Protein AF-A0A524RNI8-F1 (afdb_monomer)

Structure (mmCIF, N/CA/C/O backbone):
data_AF-A0A524RNI8-F1
#
_entry.id   AF-A0A524RNI8-F1
#
loop_
_atom_site.group_PDB
_atom_site.id
_atom_site.type_symbol
_atom_site.label_atom_id
_atom_site.label_alt_id
_atom_site.label_comp_id
_atom_site.label_asym_id
_atom_site.label_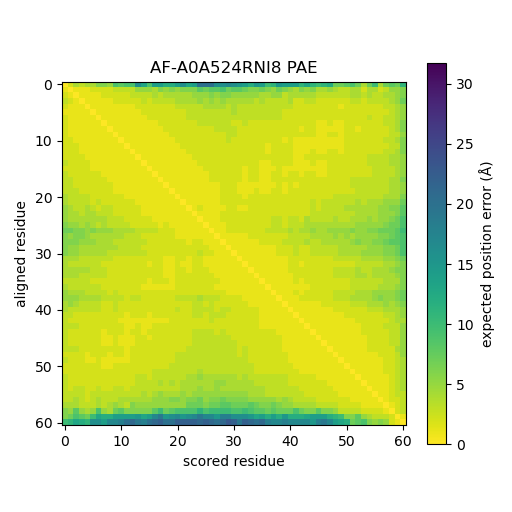entity_id
_atom_site.label_seq_id
_atom_site.pdbx_PDB_ins_code
_atom_site.Cartn_x
_atom_site.Cartn_y
_atom_site.Cartn_z
_atom_site.occupancy
_atom_site.B_iso_or_equiv
_atom_site.auth_seq_id
_atom_site.auth_comp_id
_atom_site.auth_asym_id
_atom_site.auth_atom_id
_atom_site.pdbx_PDB_model_num
ATOM 1 N N . MET A 1 1 ? -9.747 4.970 17.571 1.00 77.44 1 MET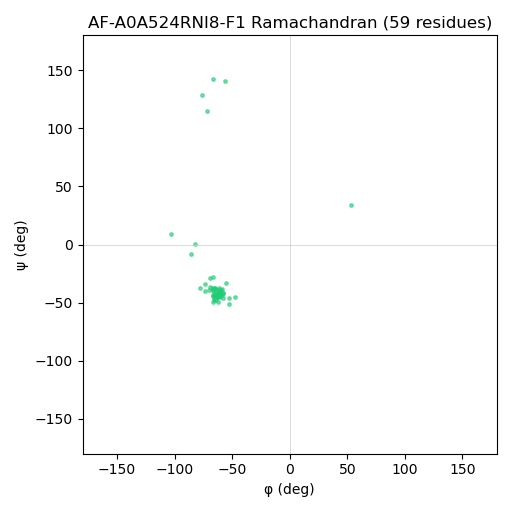 A N 1
ATOM 2 C CA . MET A 1 1 ? -9.857 4.144 16.348 1.00 77.44 1 MET A CA 1
ATOM 3 C C . MET A 1 1 ? -9.436 4.908 15.098 1.00 77.44 1 MET A C 1
ATOM 5 O O . MET A 1 1 ? -8.584 4.397 14.387 1.00 77.44 1 MET A O 1
ATOM 9 N N . GLN A 1 2 ? -9.924 6.137 14.875 1.00 88.06 2 GLN A N 1
ATOM 10 C CA . GLN A 1 2 ? -9.545 6.950 13.706 1.00 88.06 2 GLN A CA 1
ATOM 11 C C . GLN A 1 2 ? -8.025 7.113 13.522 1.00 88.06 2 GLN A C 1
ATOM 13 O O . GLN A 1 2 ? -7.501 6.775 12.470 1.00 88.06 2 GLN A O 1
ATOM 18 N N . GLN A 1 3 ? -7.302 7.521 14.571 1.00 91.62 3 GLN A N 1
ATOM 19 C CA . GLN A 1 3 ? -5.847 7.704 14.497 1.00 91.62 3 GLN A CA 1
ATOM 20 C C . GLN A 1 3 ? -5.098 6.422 14.087 1.00 91.62 3 GLN A C 1
ATOM 22 O O . GLN A 1 3 ? -4.215 6.474 13.241 1.00 91.62 3 GLN A O 1
ATOM 27 N N . ALA A 1 4 ? -5.488 5.261 14.626 1.00 90.69 4 ALA A N 1
ATOM 28 C CA . ALA A 1 4 ? -4.872 3.982 14.267 1.00 90.69 4 ALA A CA 1
ATOM 29 C C . ALA A 1 4 ? -5.119 3.616 12.791 1.00 90.69 4 ALA A C 1
ATOM 31 O O . ALA A 1 4 ? -4.229 3.094 12.123 1.00 90.69 4 ALA A O 1
ATOM 32 N N . ARG A 1 5 ? -6.312 3.925 12.265 1.00 94.50 5 ARG A N 1
ATOM 33 C CA . ARG A 1 5 ? -6.638 3.754 10.843 1.00 94.50 5 ARG A CA 1
ATOM 34 C C . ARG A 1 5 ? -5.785 4.672 9.969 1.00 94.50 5 ARG A C 1
ATOM 36 O O . ARG A 1 5 ? -5.276 4.223 8.948 1.00 94.50 5 ARG A O 1
ATOM 43 N N . ASP A 1 6 ? -5.597 5.922 10.375 1.00 95.94 6 ASP A N 1
ATOM 44 C CA . ASP A 1 6 ? -4.816 6.894 9.604 1.00 95.94 6 ASP A CA 1
ATOM 45 C C . ASP A 1 6 ? -3.315 6.563 9.606 1.00 95.94 6 ASP A C 1
ATOM 47 O O . ASP A 1 6 ? -2.662 6.643 8.565 1.00 95.94 6 ASP A O 1
ATOM 51 N N . GLU A 1 7 ? -2.771 6.107 10.737 1.00 96.12 7 GLU A N 1
ATOM 52 C CA . GLU A 1 7 ? -1.393 5.606 10.827 1.00 96.12 7 GLU A CA 1
ATOM 53 C C . GLU A 1 7 ? -1.180 4.376 9.931 1.00 96.12 7 GLU A C 1
ATOM 55 O O . GLU A 1 7 ? -0.190 4.301 9.196 1.00 96.12 7 GLU A O 1
ATOM 60 N N . LEU A 1 8 ? -2.133 3.439 9.933 1.00 96.81 8 LEU A N 1
ATOM 61 C CA . LEU A 1 8 ? -2.076 2.243 9.097 1.00 96.81 8 LEU A CA 1
ATOM 62 C C . LEU A 1 8 ? -2.215 2.571 7.599 1.00 96.81 8 LEU A C 1
ATOM 64 O O . LEU A 1 8 ? -1.515 1.984 6.774 1.00 96.81 8 LEU A O 1
ATOM 68 N N . ALA A 1 9 ? -3.054 3.545 7.241 1.00 97.38 9 ALA A N 1
ATOM 69 C CA . ALA A 1 9 ? -3.195 4.019 5.864 1.00 97.38 9 ALA A CA 1
ATOM 70 C C . ALA A 1 9 ? -1.910 4.706 5.374 1.00 97.38 9 ALA A C 1
ATOM 72 O O . ALA A 1 9 ? -1.419 4.417 4.283 1.00 97.38 9 ALA A O 1
ATOM 73 N N . ALA A 1 10 ? -1.296 5.547 6.212 1.00 98.06 10 ALA A N 1
ATOM 74 C CA . ALA A 1 10 ? -0.015 6.168 5.893 1.00 98.06 10 ALA A CA 1
ATOM 75 C C . ALA A 1 10 ? 1.100 5.125 5.704 1.00 98.06 10 ALA A C 1
ATOM 77 O O . ALA A 1 10 ? 1.959 5.279 4.832 1.00 98.06 10 ALA A O 1
ATOM 78 N N . TYR A 1 11 ? 1.094 4.055 6.504 1.00 97.81 11 TYR A N 1
ATOM 79 C CA . TYR A 1 11 ? 2.016 2.936 6.331 1.00 97.81 11 TYR A CA 1
ATOM 80 C C . TYR A 1 11 ? 1.793 2.205 4.998 1.00 97.81 11 TYR A C 1
ATOM 82 O O . TYR A 1 11 ? 2.748 2.007 4.243 1.00 97.81 11 TYR A O 1
ATOM 90 N N . ARG A 1 12 ? 0.536 1.886 4.669 1.00 98.00 12 ARG A N 1
ATOM 91 C CA . ARG A 1 12 ? 0.141 1.267 3.397 1.00 98.00 12 ARG A CA 1
ATOM 92 C C . ARG A 1 12 ? 0.666 2.051 2.195 1.00 98.00 12 ARG A C 1
ATOM 94 O O . ARG A 1 12 ? 1.222 1.467 1.265 1.00 98.00 12 ARG A O 1
ATOM 101 N N . ASP A 1 13 ? 0.513 3.371 2.216 1.00 98.12 13 ASP A N 1
ATOM 102 C CA . ASP A 1 13 ? 0.921 4.227 1.101 1.00 98.12 13 ASP A CA 1
ATOM 103 C C . ASP A 1 13 ? 2.441 4.308 0.944 1.00 98.12 13 ASP A C 1
ATOM 105 O O . ASP A 1 13 ? 2.943 4.290 -0.183 1.00 98.12 13 ASP A O 1
ATOM 109 N N . ARG A 1 14 ? 3.192 4.321 2.054 1.00 98.12 14 ARG A N 1
ATOM 110 C CA . ARG A 1 14 ? 4.662 4.231 2.016 1.00 98.12 14 ARG A CA 1
ATOM 111 C C . ARG A 1 14 ? 5.120 2.907 1.416 1.00 98.12 14 ARG A C 1
ATOM 113 O O . ARG A 1 14 ? 5.957 2.916 0.519 1.00 98.12 14 ARG A O 1
ATOM 120 N N . LEU A 1 15 ? 4.520 1.792 1.832 1.00 97.81 15 LEU A N 1
ATOM 121 C CA . LEU A 1 15 ? 4.848 0.470 1.301 1.00 97.81 15 LEU A CA 1
ATOM 122 C C . LEU A 1 15 ? 4.569 0.375 -0.208 1.00 97.81 15 LEU A C 1
ATOM 124 O O . LEU A 1 15 ? 5.405 -0.106 -0.974 1.00 97.81 15 LEU A O 1
ATOM 128 N N . ALA A 1 16 ? 3.425 0.888 -0.666 1.00 97.94 16 ALA A N 1
ATOM 129 C CA . ALA A 1 16 ? 3.113 0.942 -2.092 1.00 97.94 16 ALA A CA 1
ATOM 130 C C . ALA A 1 16 ? 4.114 1.820 -2.867 1.00 97.94 16 ALA A C 1
ATOM 132 O O . ALA A 1 16 ? 4.577 1.435 -3.945 1.0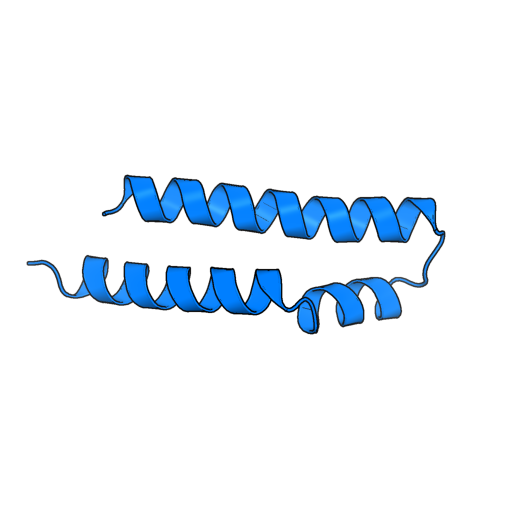0 97.94 16 ALA A O 1
ATOM 133 N N . ALA A 1 17 ? 4.490 2.977 -2.313 1.00 98.25 17 ALA A N 1
ATOM 134 C CA . ALA A 1 17 ? 5.499 3.849 -2.907 1.00 98.25 17 ALA A CA 1
ATOM 135 C C . ALA A 1 17 ? 6.866 3.155 -3.007 1.00 98.25 17 ALA A C 1
ATOM 137 O O . ALA A 1 17 ? 7.512 3.242 -4.052 1.00 98.25 17 ALA A O 1
ATOM 138 N N . ASP A 1 18 ? 7.276 2.406 -1.985 1.00 97.56 18 ASP A N 1
ATOM 139 C CA . ASP A 1 18 ? 8.533 1.655 -1.985 1.00 97.56 18 ASP A CA 1
ATOM 140 C C . ASP A 1 18 ? 8.559 0.580 -3.078 1.00 97.56 18 ASP A C 1
ATOM 142 O O . ASP A 1 18 ? 9.555 0.454 -3.797 1.00 97.56 18 ASP A O 1
ATOM 146 N N . VAL A 1 19 ? 7.450 -0.140 -3.287 1.00 96.94 19 VAL A N 1
ATOM 147 C CA . VAL A 1 19 ? 7.313 -1.108 -4.392 1.00 96.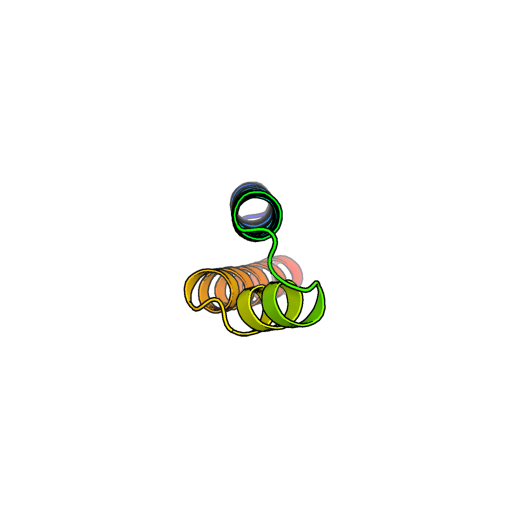94 19 VAL A CA 1
ATOM 148 C C . VAL A 1 19 ? 7.468 -0.416 -5.751 1.00 96.94 19 VAL A C 1
ATOM 150 O O . VAL A 1 19 ? 8.156 -0.933 -6.638 1.00 96.94 19 VAL A O 1
ATOM 153 N N . VAL A 1 20 ? 6.879 0.771 -5.922 1.00 97.62 20 VAL A N 1
ATOM 154 C CA . VAL A 1 20 ? 7.004 1.559 -7.159 1.00 97.62 20 VAL A CA 1
ATOM 155 C C . VAL A 1 20 ? 8.438 2.043 -7.366 1.00 97.62 20 VAL A C 1
ATOM 157 O O . VAL A 1 20 ? 8.997 1.843 -8.446 1.00 97.62 20 VAL A O 1
ATOM 160 N N . VAL A 1 21 ? 9.054 2.640 -6.344 1.00 97.94 21 VAL A N 1
ATOM 161 C CA . VAL A 1 21 ? 10.436 3.138 -6.389 1.00 97.94 21 VAL A CA 1
ATOM 162 C C . VAL A 1 21 ? 11.407 1.997 -6.681 1.00 97.94 21 VAL A C 1
ATOM 164 O O . VAL A 1 21 ? 12.304 2.148 -7.513 1.00 97.94 21 VAL A O 1
ATOM 167 N N . MET A 1 22 ? 11.219 0.835 -6.055 1.00 96.56 22 MET A N 1
ATOM 168 C CA . MET A 1 22 ? 12.022 -0.353 -6.330 1.00 96.56 22 MET A CA 1
ATOM 169 C C . MET A 1 22 ? 11.835 -0.822 -7.777 1.00 96.56 22 MET A C 1
ATOM 171 O O . MET A 1 22 ? 12.815 -1.070 -8.479 1.00 96.56 22 MET A O 1
ATOM 175 N N . GLY A 1 23 ? 10.594 -0.873 -8.265 1.00 97.00 23 GLY A N 1
ATOM 176 C CA . GLY A 1 23 ? 10.298 -1.217 -9.653 1.00 97.00 23 GLY A CA 1
ATOM 177 C C . GLY A 1 23 ? 10.978 -0.286 -10.659 1.00 97.00 23 GLY A C 1
ATOM 178 O O . GLY A 1 23 ? 11.551 -0.758 -11.642 1.00 97.00 23 GLY A O 1
ATOM 179 N N . GLN A 1 24 ? 10.991 1.021 -10.385 1.00 95.81 24 GLN A N 1
ATOM 180 C CA . GLN A 1 24 ? 11.694 2.015 -11.199 1.00 95.81 24 GLN A CA 1
ATOM 181 C C . GLN A 1 24 ? 13.215 1.817 -11.164 1.00 95.81 24 GLN A C 1
ATOM 183 O O . GLN A 1 24 ? 13.848 1.804 -12.222 1.00 95.81 24 GLN A O 1
ATOM 188 N N . LYS A 1 25 ? 13.804 1.600 -9.978 1.00 97.31 25 LYS A N 1
ATOM 189 C CA . LYS A 1 25 ? 15.245 1.319 -9.817 1.00 97.31 25 LYS A CA 1
ATOM 190 C C . LYS A 1 25 ? 15.677 0.069 -10.588 1.00 97.31 25 LYS A C 1
ATOM 192 O O . LYS A 1 25 ? 16.743 0.060 -11.196 1.00 97.31 25 LYS A O 1
ATOM 197 N N . LEU A 1 26 ? 14.824 -0.953 -10.610 1.00 97.31 26 LEU A N 1
ATOM 198 C CA . LEU A 1 26 ? 15.031 -2.200 -11.349 1.00 97.31 26 LEU A CA 1
ATOM 199 C C . LEU A 1 26 ? 14.644 -2.108 -12.836 1.00 97.31 26 LEU A C 1
ATOM 201 O O . LEU A 1 26 ? 14.765 -3.098 -13.555 1.00 97.31 26 LEU A O 1
ATOM 205 N N . LYS A 1 27 ? 14.178 -0.941 -13.308 1.00 97.19 27 LYS A N 1
ATOM 206 C CA . LYS A 1 27 ? 13.684 -0.716 -14.678 1.00 97.19 27 LYS A CA 1
ATOM 207 C C . LYS A 1 27 ? 12.604 -1.724 -15.096 1.00 97.19 27 LYS A C 1
ATOM 209 O O . LYS A 1 27 ? 12.529 -2.123 -16.260 1.00 97.19 27 LYS A O 1
ATOM 214 N N . LEU A 1 28 ? 11.767 -2.150 -14.150 1.00 96.75 28 LEU A N 1
ATOM 215 C CA . LEU A 1 28 ? 10.676 -3.072 -14.435 1.00 96.75 28 LEU A CA 1
ATOM 216 C C . LEU A 1 28 ? 9.624 -2.400 -15.330 1.00 96.75 28 LEU A C 1
ATOM 218 O O . LEU A 1 28 ? 9.293 -1.228 -15.133 1.00 96.75 28 LEU A O 1
ATOM 222 N N . PRO A 1 29 ? 9.028 -3.141 -16.279 1.00 97.44 29 PRO A N 1
ATOM 223 C CA . PRO A 1 29 ? 7.861 -2.668 -17.007 1.00 97.44 29 PRO A CA 1
ATOM 224 C C . PRO A 1 29 ? 6.726 -2.304 -16.045 1.00 97.44 29 PRO A C 1
ATOM 226 O O . PRO A 1 29 ? 6.448 -3.050 -15.106 1.00 97.44 29 PRO A O 1
ATOM 229 N N . ARG A 1 30 ? 5.999 -1.218 -16.332 1.00 94.38 30 ARG A N 1
ATOM 230 C CA . ARG A 1 30 ? 4.870 -0.738 -15.513 1.00 94.38 30 ARG A CA 1
ATOM 231 C C . ARG A 1 30 ? 3.875 -1.845 -15.134 1.00 94.38 30 ARG A C 1
ATOM 233 O O . ARG A 1 30 ? 3.554 -1.990 -13.962 1.00 94.38 30 ARG A O 1
ATOM 240 N N . ARG A 1 31 ? 3.497 -2.698 -16.095 1.00 96.31 31 ARG A N 1
ATOM 241 C CA . ARG A 1 31 ? 2.605 -3.856 -15.877 1.00 96.31 31 ARG A CA 1
ATOM 242 C C . ARG A 1 31 ? 3.089 -4.820 -14.785 1.00 96.31 31 ARG A C 1
ATOM 244 O O . ARG A 1 31 ? 2.284 -5.450 -14.112 1.00 96.31 31 ARG A O 1
ATOM 251 N N . MET A 1 32 ? 4.406 -4.970 -14.623 1.00 97.25 32 MET A N 1
ATOM 252 C CA . MET A 1 32 ? 4.978 -5.828 -13.584 1.00 97.25 32 MET A CA 1
ATOM 253 C C . MET A 1 32 ? 4.938 -5.147 -12.221 1.00 97.25 32 MET A C 1
ATOM 255 O O . MET A 1 32 ? 4.662 -5.818 -11.237 1.00 97.25 32 MET A O 1
ATOM 259 N N . VAL A 1 33 ? 5.168 -3.833 -12.162 1.00 97.31 33 VAL A N 1
ATOM 260 C CA . VAL A 1 33 ? 5.024 -3.056 -10.922 1.00 97.31 33 VAL A CA 1
ATOM 261 C C . VAL A 1 33 ? 3.574 -3.093 -10.439 1.00 97.31 33 VAL A C 1
ATOM 263 O O . VAL A 1 33 ? 3.331 -3.390 -9.277 1.00 97.31 33 VAL A O 1
ATOM 266 N N . GLU A 1 34 ? 2.611 -2.894 -11.341 1.00 96.94 34 GLU A N 1
ATOM 267 C CA . GLU A 1 34 ? 1.175 -2.993 -11.041 1.00 96.94 34 GLU A CA 1
ATOM 268 C C . GLU A 1 34 ? 0.789 -4.396 -10.553 1.00 96.94 34 GLU A C 1
ATOM 270 O O . GLU A 1 34 ? 0.093 -4.527 -9.548 1.00 96.94 34 GLU A O 1
ATOM 275 N N . ARG A 1 35 ? 1.302 -5.454 -11.200 1.00 97.25 35 ARG A N 1
ATOM 276 C CA . ARG A 1 35 ? 1.113 -6.832 -10.723 1.00 97.25 35 ARG A CA 1
ATOM 277 C C . ARG A 1 35 ? 1.699 -7.033 -9.327 1.00 97.25 35 ARG A C 1
ATOM 279 O O . ARG A 1 35 ? 1.051 -7.644 -8.488 1.00 97.25 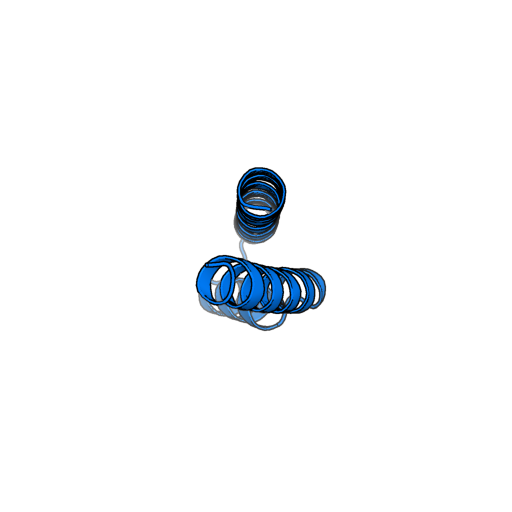35 ARG A O 1
ATOM 286 N N . ASN A 1 36 ? 2.909 -6.535 -9.083 1.00 96.31 36 ASN A N 1
ATOM 287 C CA . ASN A 1 36 ? 3.576 -6.683 -7.793 1.00 96.31 36 ASN A CA 1
ATOM 288 C C . ASN A 1 36 ? 2.828 -5.936 -6.686 1.00 96.31 36 ASN A C 1
ATOM 290 O O . ASN A 1 36 ? 2.725 -6.475 -5.596 1.00 96.31 36 ASN A O 1
ATOM 294 N N . LEU A 1 37 ? 2.271 -4.754 -6.966 1.00 96.94 37 LEU A N 1
ATOM 295 C CA . LEU A 1 37 ? 1.390 -4.036 -6.041 1.00 96.94 37 LEU A CA 1
ATOM 296 C C . LEU A 1 37 ? 0.122 -4.845 -5.737 1.00 96.94 37 LEU A C 1
ATOM 298 O O . LEU A 1 37 ? -0.205 -5.051 -4.575 1.00 96.94 37 LEU A O 1
ATOM 302 N N . ALA A 1 38 ? -0.558 -5.348 -6.772 1.00 95.56 38 ALA A N 1
ATOM 303 C CA . ALA A 1 38 ? -1.802 -6.105 -6.622 1.00 95.56 38 ALA A CA 1
ATOM 304 C C . ALA A 1 38 ? -1.616 -7.457 -5.911 1.00 95.56 38 ALA A C 1
ATOM 306 O O . ALA A 1 38 ? -2.543 -7.964 -5.289 1.00 95.56 38 ALA A O 1
ATOM 307 N N . GLN A 1 39 ? -0.430 -8.056 -6.025 1.00 96.06 39 GLN A N 1
ATOM 308 C CA . GLN A 1 39 ? -0.091 -9.346 -5.421 1.00 96.06 39 GLN A CA 1
ATOM 309 C C . GLN A 1 39 ? 0.779 -9.201 -4.165 1.00 96.06 39 GLN A C 1
ATOM 311 O O . GLN A 1 39 ? 1.287 -10.205 -3.666 1.00 96.06 39 GLN A O 1
ATOM 316 N N . HIS A 1 40 ? 0.981 -7.980 -3.655 1.00 96.94 40 HIS A N 1
ATOM 317 C CA . HIS A 1 40 ? 1.841 -7.766 -2.498 1.00 96.94 40 HIS A CA 1
ATOM 318 C C . HIS A 1 40 ? 1.153 -8.301 -1.232 1.00 96.94 40 HIS A C 1
ATOM 320 O O . HIS A 1 40 ? 0.126 -7.750 -0.822 1.00 96.94 40 HIS A O 1
ATOM 326 N N . PRO A 1 41 ? 1.703 -9.338 -0.575 1.00 96.44 41 PRO A N 1
ATOM 327 C CA . PRO A 1 41 ? 1.018 -10.016 0.524 1.00 96.44 41 PRO A CA 1
ATOM 328 C C . PRO A 1 41 ? 0.766 -9.082 1.710 1.00 96.44 41 PRO A C 1
ATOM 330 O O . PRO A 1 41 ? -0.306 -9.112 2.303 1.00 96.44 41 PRO A O 1
ATOM 333 N N . GLU A 1 42 ? 1.721 -8.209 2.021 1.00 97.12 42 GLU A N 1
ATOM 334 C CA . GLU A 1 42 ? 1.592 -7.255 3.123 1.00 97.12 42 GLU A CA 1
ATOM 335 C C . GLU A 1 42 ? 0.617 -6.114 2.800 1.00 97.12 42 GLU A C 1
ATOM 337 O O . GLU A 1 42 ? -0.127 -5.707 3.684 1.00 97.12 42 GLU A O 1
ATOM 342 N N . LEU A 1 43 ? 0.522 -5.658 1.537 1.00 97.81 43 LEU A N 1
ATOM 343 C CA . LEU A 1 43 ? -0.489 -4.647 1.181 1.00 97.81 43 LEU A CA 1
ATOM 344 C C . LEU A 1 43 ? -1.887 -5.247 1.317 1.00 97.81 43 LEU A C 1
ATOM 346 O O . LEU A 1 43 ? -2.749 -4.627 1.922 1.00 97.81 43 LEU A O 1
ATOM 350 N N . ALA A 1 44 ? -2.083 -6.484 0.849 1.00 97.38 44 ALA A N 1
ATOM 351 C CA . ALA A 1 44 ? -3.358 -7.182 0.991 1.00 97.38 44 ALA A CA 1
ATOM 352 C C . ALA A 1 44 ? -3.761 -7.380 2.465 1.00 97.38 44 ALA A C 1
ATOM 354 O O . ALA A 1 44 ? -4.932 -7.231 2.814 1.00 97.38 44 ALA A O 1
ATOM 355 N N . GLN A 1 45 ? -2.802 -7.690 3.344 1.00 97.38 45 GLN A N 1
ATOM 356 C CA . GLN A 1 45 ? -3.056 -7.793 4.784 1.00 97.38 45 GLN A CA 1
ATOM 357 C C . GLN A 1 45 ? -3.441 -6.441 5.390 1.00 97.38 45 GLN A C 1
ATOM 359 O O . GLN A 1 45 ? -4.437 -6.356 6.108 1.00 97.38 45 GLN A O 1
ATOM 364 N N . VAL A 1 46 ? -2.683 -5.387 5.081 1.00 97.19 46 VAL A N 1
ATOM 365 C CA . VAL A 1 46 ? -2.937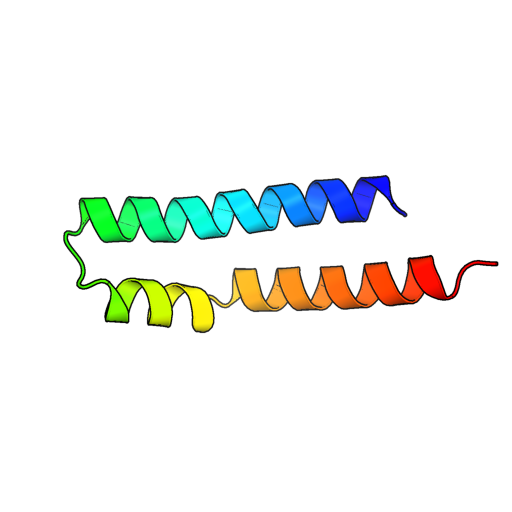 -4.033 5.586 1.00 97.19 46 VAL A CA 1
ATOM 366 C C . VAL A 1 46 ? -4.288 -3.506 5.100 1.00 97.19 46 VAL A C 1
ATOM 368 O O . VAL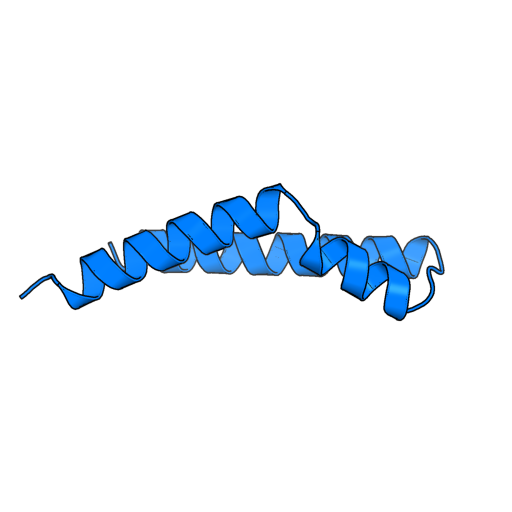 A 1 46 ? -5.063 -3.008 5.914 1.00 97.19 46 VAL A O 1
ATOM 371 N N . ASP A 1 47 ? -4.614 -3.685 3.819 1.00 97.12 47 ASP A N 1
ATOM 372 C CA . ASP A 1 47 ? -5.910 -3.314 3.242 1.00 97.12 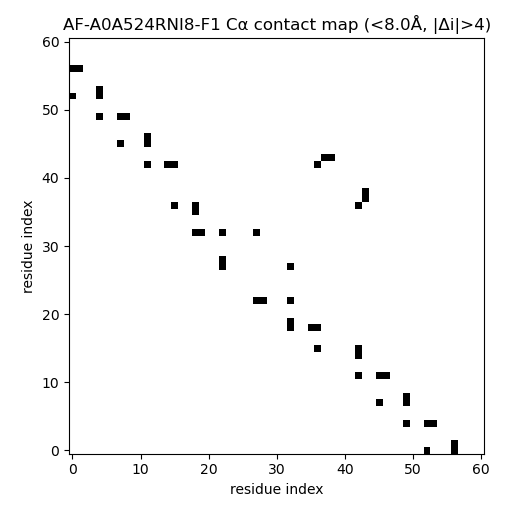47 ASP A CA 1
ATOM 373 C C . ASP A 1 47 ? -7.062 -4.059 3.953 1.00 97.12 47 ASP A C 1
ATOM 375 O O . ASP A 1 47 ? -8.096 -3.467 4.267 1.00 97.12 47 ASP A O 1
ATOM 379 N N . GLY A 1 48 ? -6.869 -5.339 4.295 1.00 97.12 48 GLY A N 1
ATOM 380 C CA . GLY A 1 48 ? -7.845 -6.128 5.053 1.00 97.12 48 GLY A CA 1
ATOM 381 C C . GLY A 1 48 ? -8.068 -5.632 6.487 1.00 97.12 48 GLY A C 1
ATOM 382 O O . GLY A 1 48 ? -9.199 -5.657 6.978 1.00 97.12 48 GLY A O 1
ATOM 383 N N . VAL A 1 49 ? -7.019 -5.167 7.169 1.00 96.50 49 VAL A N 1
ATOM 384 C CA . VAL A 1 49 ? -7.135 -4.570 8.511 1.00 96.50 49 VAL A CA 1
ATOM 385 C C . VAL A 1 49 ? -7.761 -3.176 8.432 1.00 96.50 49 VAL A C 1
ATOM 387 O O . VAL A 1 49 ? -8.618 -2.852 9.252 1.00 96.50 49 VAL A O 1
ATOM 390 N N . LEU A 1 50 ? -7.397 -2.368 7.432 1.00 96.81 50 LEU A N 1
ATOM 391 C CA . LEU A 1 50 ? -8.013 -1.062 7.185 1.00 96.81 50 LEU A CA 1
ATOM 392 C C . LEU A 1 50 ? -9.522 -1.192 6.974 1.00 96.81 50 LEU A C 1
ATOM 394 O O . LEU A 1 50 ? -10.279 -0.482 7.632 1.00 96.81 50 LEU A O 1
ATOM 398 N N . ALA A 1 51 ? -9.961 -2.151 6.154 1.00 96.50 51 ALA A N 1
ATOM 399 C CA . ALA A 1 51 ? -11.382 -2.418 5.943 1.00 96.50 51 ALA A CA 1
A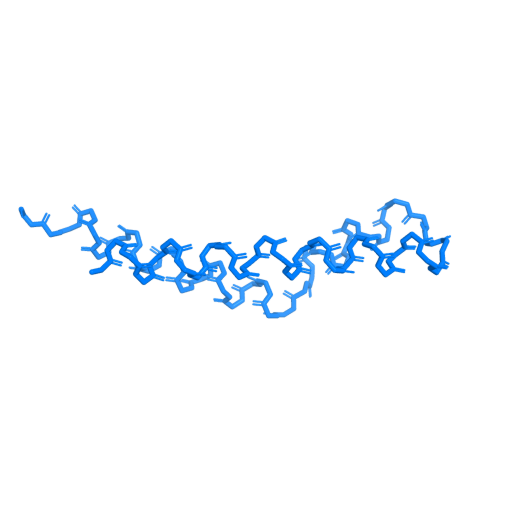TOM 400 C C . ALA A 1 51 ? -12.102 -2.786 7.254 1.00 96.50 51 ALA A C 1
ATOM 402 O O . ALA A 1 51 ? -13.179 -2.265 7.544 1.00 96.50 51 ALA A O 1
ATOM 403 N N . GLN A 1 52 ? -11.489 -3.628 8.095 1.00 94.94 52 GLN A N 1
ATOM 404 C CA . GLN A 1 52 ? -12.047 -3.971 9.408 1.00 94.94 52 GLN A CA 1
ATOM 405 C C . GLN A 1 52 ? -12.131 -2.757 10.342 1.00 94.94 52 GLN A C 1
ATOM 407 O O . GLN A 1 52 ? -13.103 -2.622 11.087 1.00 94.94 52 GLN A O 1
ATOM 412 N N . LEU A 1 53 ? -11.123 -1.881 10.337 1.00 94.00 53 LEU A N 1
ATOM 413 C CA . LEU A 1 53 ? -11.127 -0.656 11.139 1.00 94.00 53 LEU A CA 1
ATOM 414 C C . LEU A 1 53 ? -12.201 0.323 10.658 1.00 94.00 53 LEU A C 1
ATOM 416 O O . LEU A 1 53 ? -12.887 0.918 11.484 1.00 94.00 53 LEU A O 1
ATOM 420 N N . GLU A 1 54 ? -12.393 0.456 9.348 1.00 93.69 54 GLU A N 1
ATOM 421 C CA . GLU A 1 54 ? -13.442 1.296 8.763 1.00 93.69 54 GLU A CA 1
ATOM 422 C C . GLU A 1 54 ? -14.839 0.807 9.145 1.00 93.69 54 GLU A C 1
ATOM 424 O O . GLU A 1 54 ? -15.674 1.611 9.557 1.00 93.69 54 GLU A O 1
ATOM 429 N N . GLN A 1 55 ? -15.079 -0.507 9.103 1.00 93.75 55 GLN A N 1
ATOM 430 C CA . GLN A 1 55 ? -16.342 -1.090 9.564 1.00 93.75 55 GLN A CA 1
ATOM 431 C C . GLN A 1 55 ? -16.590 -0.822 11.053 1.00 93.75 55 GLN A C 1
ATOM 433 O O . GLN A 1 55 ? -17.705 -0.473 11.434 1.00 93.75 55 GLN A O 1
ATOM 438 N N . GLN A 1 56 ? -15.560 -0.945 11.894 1.00 92.00 56 GLN A N 1
ATOM 439 C CA . GLN A 1 56 ? -15.667 -0.662 13.330 1.00 92.00 56 GLN A CA 1
ATOM 440 C C . GLN A 1 56 ? -15.929 0.820 13.618 1.00 92.00 56 GLN A C 1
ATOM 442 O O . GLN A 1 56 ? -16.708 1.132 14.513 1.00 92.00 56 GLN A O 1
ATOM 447 N N . ILE A 1 57 ? -15.300 1.730 12.867 1.00 91.94 57 ILE A N 1
ATOM 448 C CA . ILE A 1 57 ? -15.530 3.176 12.989 1.00 91.94 57 ILE A CA 1
ATOM 449 C C . ILE A 1 57 ? -16.951 3.526 12.537 1.00 91.94 57 ILE A C 1
ATOM 451 O O . ILE A 1 57 ? -17.632 4.274 13.226 1.00 91.94 57 ILE A O 1
ATOM 455 N N . ALA A 1 58 ? -17.417 2.962 11.420 1.00 89.88 58 ALA A N 1
ATOM 456 C CA . ALA A 1 58 ? -18.758 3.216 10.895 1.00 89.88 58 ALA A CA 1
ATOM 457 C C . ALA A 1 58 ? -19.878 2.626 11.771 1.00 89.88 58 ALA A C 1
ATOM 459 O O . ALA A 1 58 ? -20.989 3.148 11.777 1.00 89.88 58 ALA A O 1
ATOM 460 N N . ALA A 1 59 ? -19.601 1.534 12.489 1.00 88.31 59 ALA A N 1
ATOM 461 C CA . ALA A 1 59 ? -20.539 0.902 13.416 1.00 88.31 59 ALA A CA 1
ATOM 462 C C . ALA A 1 59 ? -20.521 1.518 14.828 1.00 88.31 59 ALA A C 1
ATOM 464 O O . ALA A 1 59 ? -21.354 1.147 15.658 1.00 88.31 59 ALA A O 1
ATOM 465 N N . ALA A 1 60 ? -19.578 2.420 15.123 1.00 77.50 60 ALA A N 1
ATOM 466 C CA . ALA A 1 60 ? -19.550 3.146 16.385 1.00 77.50 60 ALA A CA 1
ATOM 467 C C . ALA A 1 60 ? -20.619 4.265 16.367 1.00 77.50 60 ALA A C 1
ATOM 469 O O . ALA A 1 60 ? -20.667 5.015 15.391 1.00 77.50 60 ALA A O 1
ATOM 470 N N . PRO A 1 61 ? -21.488 4.354 17.395 1.00 57.03 61 PRO A N 1
ATOM 471 C CA . PRO A 1 61 ? -22.582 5.327 17.461 1.00 57.03 61 PRO A CA 1
ATOM 472 C C . PRO A 1 61 ? -22.116 6.773 17.667 1.00 57.03 61 PRO A C 1
ATOM 474 O O . PRO A 1 61 ? -21.046 6.980 18.288 1.00 57.03 61 PRO A O 1
#

Mean predicted aligned error: 2.96 Å

pLDDT: mean 94.75, std 6.33, range [57.03, 98.25]

Foldseek 3Di:
DVVVLVVLVVVLVVVLVVLVVVCVVVVHDPVVSVVCNVPVPVSVVSVVVSVVVVVVVVPDD

Organism: NCBI:txid2507553

Solvent-accessible surface area (backbone atoms only — not comparable to full-atom values): 3485 Å² total; per-residue (Å²): 110,68,67,63,46,52,53,52,50,54,49,49,52,51,55,53,49,49,52,48,54,50,26,58,76,69,67,50,56,65,73,55,41,53,48,49,60,77,65,30,69,66,53,56,51,50,54,54,50,46,53,54,48,51,52,52,57,72,70,51,131

Secondary structure (DSSP, 8-state):
-HHHHHHHHHHHHHHHHHHHHHHHHTT--HHHHHHHHHT-HHHHHHHHHHHHHHHHHHT--

Sequence (61 aa):
MQQARDELAAYRDRLAADVVVMGQKLKLPRRMVERNLAQHPELAQVDGVLAQLEQQIAAAP

Radius of gyration: 14.06 Å; Cα contacts (8 Å, |Δi|>4): 26; chains: 1; bounding box: 38×18×34 Å